Protein AF-A0A9Q0UR46-F1 (afdb_monomer_lite)

Sequence (114 aa):
MIRGTDGRFKVVSWHDAFAVVAEIAHQVKPEEIVGIAESMMALKDFLNKMGSNNVWCEGNGPSPNADLRSGYIMNCGINGLENADVFLLVGAQPRVEAAMVNARIRETALVLKL

Foldseek 3Di:
DDQDPVRDDDDDDPVVVVVVVVVVLVVDQLAPDADEDPVQPVRCVVSVVSVHNRYDYPPQPPDHPPPDVVVPDPPCPLQSLLVDPDDDDDPDDCVPPPVSSVVSVVVSVVVVVD

InterPro domains:
  IPR006656 Molybdopterin oxidoreductase [PF00384] (1-110)

Secondary structure (DSSP, 8-state):
-EE-TTSSEE---HHHHHHHHHHHHHHS-GGG--B--S-HHHHHHHHHHTT---B--TTT-SS---SSGGGTS-TT-TGGGGG-S----SS--HHHH-HHHHHHHHHHHHHTT-

Structure (mmCIF, N/CA/C/O backbone):
data_AF-A0A9Q0UR46-F1
#
_entry.id   AF-A0A9Q0UR46-F1
#
loop_
_atom_site.group_PDB
_atom_site.id
_atom_site.type_symbol
_atom_site.label_atom_id
_atom_site.label_alt_id
_atom_site.label_comp_id
_atom_site.label_asym_id
_atom_site.label_entity_id
_atom_site.label_seq_id
_atom_site.pdbx_PDB_ins_code
_atom_site.Cartn_x
_atom_site.Cartn_y
_atom_site.Cartn_z
_atom_site.occupancy
_atom_site.B_iso_or_equiv
_atom_site.auth_seq_id
_atom_site.auth_comp_id
_atom_site.auth_asym_id
_atom_site.auth_atom_id
_atom_site.pdbx_PDB_model_num
ATOM 1 N N . MET A 1 1 ? 16.059 -15.595 -13.745 1.00 93.94 1 MET A N 1
ATOM 2 C CA . MET A 1 1 ? 15.665 -16.424 -14.909 1.00 93.94 1 MET A CA 1
ATOM 3 C C . MET A 1 1 ? 15.175 -15.496 -16.006 1.00 93.94 1 MET A C 1
ATOM 5 O O . MET A 1 1 ? 14.595 -14.474 -15.665 1.00 93.94 1 MET A O 1
ATOM 9 N N . ILE A 1 2 ? 15.374 -15.841 -17.277 1.00 95.44 2 ILE A N 1
ATOM 10 C CA . ILE A 1 2 ? 14.817 -15.101 -18.428 1.00 95.44 2 ILE A CA 1
ATOM 11 C C . ILE A 1 2 ? 13.884 -16.005 -19.233 1.00 95.44 2 ILE A C 1
ATOM 13 O O . ILE A 1 2 ? 13.989 -17.230 -19.148 1.00 95.44 2 ILE A O 1
ATOM 17 N N . ARG A 1 3 ? 12.961 -15.424 -20.001 1.00 94.88 3 ARG A N 1
ATOM 18 C CA . ARG A 1 3 ? 12.046 -16.195 -20.850 1.00 94.88 3 ARG A CA 1
ATOM 19 C C . ARG A 1 3 ? 12.752 -16.597 -22.148 1.00 94.88 3 ARG A C 1
ATOM 21 O O . ARG A 1 3 ? 13.244 -15.737 -22.869 1.00 94.88 3 ARG A O 1
ATOM 28 N N . GLY A 1 4 ? 12.823 -17.896 -22.428 1.00 91.38 4 GLY A N 1
ATOM 29 C CA . GLY A 1 4 ? 13.344 -18.425 -23.687 1.00 91.38 4 GLY A CA 1
ATOM 30 C C . GLY A 1 4 ? 12.355 -18.269 -24.845 1.00 91.38 4 GLY A C 1
ATOM 31 O O . GLY A 1 4 ? 11.181 -17.958 -24.643 1.00 91.38 4 GLY A O 1
ATOM 32 N N . THR A 1 5 ? 12.815 -18.541 -26.066 1.00 93.00 5 THR A N 1
ATOM 33 C CA . THR A 1 5 ? 11.984 -18.563 -27.287 1.00 93.00 5 THR A CA 1
ATOM 34 C C . THR A 1 5 ? 10.861 -19.604 -27.235 1.00 93.00 5 THR A C 1
ATOM 36 O O . THR A 1 5 ? 9.828 -19.438 -27.870 1.00 93.00 5 THR A O 1
ATOM 39 N N . ASP A 1 6 ? 11.037 -20.646 -26.426 1.00 94.06 6 ASP A N 1
ATOM 40 C CA . ASP A 1 6 ? 10.056 -21.677 -26.084 1.00 94.06 6 ASP A CA 1
ATOM 41 C C . ASP A 1 6 ? 9.027 -21.216 -25.031 1.00 94.06 6 ASP A C 1
ATOM 43 O O . ASP A 1 6 ? 8.167 -21.985 -24.605 1.00 94.06 6 ASP A O 1
ATOM 47 N N . GLY A 1 7 ? 9.123 -19.966 -24.573 1.00 93.19 7 GLY A N 1
ATOM 48 C CA . GLY A 1 7 ? 8.217 -19.355 -23.605 1.00 93.19 7 GLY A CA 1
ATOM 49 C C . GLY A 1 7 ? 8.450 -19.776 -22.153 1.00 93.19 7 GLY A C 1
ATOM 50 O O . GLY A 1 7 ? 7.791 -19.219 -21.271 1.00 93.19 7 GLY A O 1
ATOM 51 N N . ARG A 1 8 ? 9.377 -20.709 -21.894 1.00 95.62 8 ARG A N 1
ATOM 52 C CA . ARG A 1 8 ? 9.741 -21.208 -20.558 1.00 95.62 8 ARG A CA 1
ATOM 53 C C . ARG A 1 8 ? 10.875 -20.394 -19.939 1.00 95.62 8 ARG A C 1
ATOM 55 O O . ARG A 1 8 ? 11.661 -19.760 -20.640 1.00 95.62 8 ARG A O 1
ATOM 62 N N . PHE A 1 9 ? 10.976 -20.425 -18.613 1.00 96.75 9 PHE A N 1
ATOM 63 C CA . PHE A 1 9 ? 12.073 -19.781 -17.897 1.00 96.75 9 PHE A CA 1
ATOM 64 C C . PHE A 1 9 ? 13.369 -20.581 -18.019 1.00 96.75 9 PHE A C 1
ATOM 66 O O . PHE A 1 9 ? 13.391 -21.790 -17.799 1.00 96.75 9 PHE A O 1
ATOM 73 N N . LYS A 1 10 ? 14.460 -19.879 -18.323 1.00 95.88 10 LYS A N 1
ATOM 74 C CA . LYS A 1 10 ? 15.820 -20.415 -18.351 1.00 95.88 10 LYS A CA 1
ATOM 75 C C . LYS A 1 10 ? 16.644 -19.780 -17.239 1.00 95.88 10 LYS A C 1
ATOM 77 O O . LYS A 1 10 ? 16.571 -18.569 -16.995 1.00 95.88 10 LYS A O 1
ATOM 82 N N . VAL A 1 11 ? 17.404 -20.615 -16.536 1.00 96.88 11 VAL A N 1
ATOM 83 C CA . VAL A 1 11 ? 18.368 -20.165 -15.528 1.00 96.88 11 VAL A CA 1
ATOM 84 C C . VAL A 1 11 ? 19.517 -19.467 -16.246 1.00 96.88 11 VAL A C 1
ATOM 86 O O . VAL A 1 11 ? 20.014 -19.966 -17.250 1.00 96.88 11 VAL A O 1
ATOM 89 N N . VAL A 1 12 ? 19.902 -18.301 -15.738 1.00 96.81 12 VAL A N 1
ATOM 90 C CA . VAL A 1 12 ? 20.981 -17.465 -16.271 1.00 96.81 12 VAL A CA 1
ATOM 91 C C . VAL A 1 12 ? 21.733 -16.817 -15.118 1.00 96.81 12 VAL A C 1
ATOM 93 O O . VAL A 1 12 ? 21.246 -16.829 -13.982 1.00 96.81 12 VAL A O 1
ATOM 96 N N . SER A 1 13 ? 22.898 -16.241 -15.407 1.00 97.62 13 SER A N 1
ATOM 97 C CA . SER A 1 13 ? 23.628 -15.448 -14.425 1.00 97.62 13 SER A CA 1
ATOM 98 C C . SER A 1 13 ? 22.874 -14.156 -14.077 1.00 97.62 13 SER A C 1
ATOM 100 O O . SER A 1 13 ? 21.992 -13.700 -14.811 1.00 97.62 13 SER A O 1
ATOM 102 N N . TRP A 1 14 ? 23.236 -13.539 -12.950 1.00 97.19 14 TRP A N 1
ATOM 103 C CA . TRP A 1 14 ? 22.732 -12.212 -12.583 1.00 97.19 14 TRP A CA 1
ATOM 104 C C . TRP A 1 14 ? 23.076 -11.151 -13.627 1.00 97.19 14 TRP A C 1
ATOM 106 O O . TRP A 1 14 ? 22.238 -10.306 -13.933 1.00 97.19 14 TRP A O 1
ATOM 116 N N . HIS A 1 15 ? 24.287 -11.224 -14.183 1.00 97.56 15 HIS A N 1
ATOM 117 C CA . HIS A 1 15 ? 24.747 -10.311 -15.220 1.00 97.56 15 HIS A CA 1
ATOM 118 C C . HIS A 1 15 ? 23.809 -10.340 -16.432 1.00 97.56 15 HIS A C 1
ATOM 120 O O . HIS A 1 15 ? 23.300 -9.299 -16.837 1.00 97.56 15 HIS A O 1
ATOM 126 N N . ASP A 1 16 ? 23.501 -11.532 -16.948 1.00 95.88 16 ASP A N 1
ATOM 127 C CA . ASP A 1 16 ? 22.658 -11.675 -18.141 1.00 95.88 16 ASP A CA 1
ATOM 128 C C . ASP A 1 16 ? 21.212 -11.255 -17.865 1.00 95.88 16 ASP A C 1
ATOM 130 O O . ASP A 1 16 ? 20.567 -10.634 -18.706 1.00 95.88 16 ASP A O 1
ATOM 134 N N . ALA A 1 17 ? 20.700 -11.552 -16.665 1.00 96.44 17 ALA A N 1
ATOM 135 C CA . ALA A 1 17 ? 19.360 -11.134 -16.269 1.00 96.44 17 ALA A CA 1
ATOM 136 C C . ALA A 1 17 ? 19.232 -9.601 -16.230 1.00 96.44 17 ALA A C 1
ATOM 138 O O . ALA A 1 17 ? 18.283 -9.053 -16.790 1.00 96.44 17 ALA A O 1
ATOM 139 N N . PHE A 1 18 ? 20.187 -8.906 -15.603 1.00 96.19 18 PHE A N 1
ATOM 140 C CA . PHE A 1 18 ? 20.171 -7.444 -15.534 1.00 96.19 18 PHE A CA 1
ATOM 141 C C . PHE A 1 18 ? 20.460 -6.781 -16.878 1.00 96.19 18 PHE A C 1
ATOM 143 O O . PHE A 1 18 ? 19.851 -5.755 -17.168 1.00 96.19 18 PHE A O 1
ATOM 150 N N . ALA A 1 19 ? 21.331 -7.363 -17.706 1.00 96.50 19 ALA A N 1
ATOM 151 C CA . ALA A 1 19 ? 21.603 -6.858 -19.047 1.00 96.50 19 ALA A CA 1
ATOM 152 C C . ALA A 1 19 ? 20.322 -6.819 -19.895 1.00 96.50 19 ALA A C 1
ATOM 154 O O . ALA A 1 19 ? 20.013 -5.785 -20.481 1.00 96.50 19 ALA A O 1
ATOM 155 N N . VAL A 1 20 ? 19.529 -7.897 -19.874 1.00 96.00 20 VAL A N 1
ATOM 156 C CA . VAL A 1 20 ? 18.242 -7.955 -20.588 1.00 96.00 20 VAL A CA 1
ATOM 157 C C . VAL A 1 20 ? 17.245 -6.929 -20.040 1.00 96.00 20 VAL A C 1
ATOM 159 O O . VAL A 1 20 ? 16.584 -6.242 -20.814 1.00 96.00 20 VAL A O 1
ATOM 162 N N . VAL A 1 21 ? 17.134 -6.782 -18.714 1.00 95.19 21 VAL A N 1
ATOM 163 C CA . VAL A 1 21 ? 16.237 -5.776 -18.110 1.00 95.19 21 VAL A CA 1
ATOM 164 C C . VAL A 1 21 ? 16.647 -4.360 -18.514 1.00 95.19 21 VAL A C 1
ATOM 166 O O . VAL A 1 21 ? 15.787 -3.565 -18.885 1.00 95.19 21 VAL A O 1
ATOM 169 N N . ALA A 1 22 ? 17.944 -4.049 -18.474 1.00 94.69 22 ALA A N 1
ATOM 170 C CA . ALA A 1 22 ? 18.465 -2.740 -18.849 1.00 94.69 22 ALA A CA 1
ATOM 171 C C . ALA A 1 22 ? 18.265 -2.447 -20.341 1.00 94.69 22 ALA A C 1
ATOM 173 O O . ALA A 1 22 ? 17.910 -1.327 -20.693 1.00 94.69 22 ALA A O 1
ATOM 174 N N . GLU A 1 23 ? 18.468 -3.432 -21.216 1.00 95.62 23 GLU A N 1
ATOM 175 C CA . GLU A 1 23 ? 18.226 -3.288 -22.652 1.00 95.62 23 GLU A CA 1
ATOM 176 C C . GLU A 1 23 ? 16.771 -2.891 -22.929 1.00 95.62 23 GLU A C 1
ATOM 178 O O . GLU A 1 23 ? 16.521 -1.872 -23.572 1.00 95.62 23 GLU A O 1
ATOM 183 N N . ILE A 1 24 ? 15.813 -3.641 -22.378 1.00 94.50 24 ILE A N 1
ATOM 184 C CA . ILE A 1 24 ? 14.385 -3.358 -22.562 1.00 94.50 24 ILE A CA 1
ATOM 185 C C . ILE A 1 24 ? 14.003 -2.018 -21.927 1.00 94.50 24 ILE A C 1
ATOM 187 O O . ILE A 1 24 ? 13.291 -1.230 -22.545 1.00 94.50 24 ILE A O 1
ATOM 191 N N . ALA A 1 25 ? 14.505 -1.717 -20.726 1.00 92.94 25 ALA A N 1
ATOM 192 C CA . ALA A 1 25 ? 14.205 -0.462 -20.039 1.00 92.94 25 ALA A CA 1
ATOM 193 C C . ALA A 1 25 ? 14.650 0.782 -20.830 1.00 92.94 25 ALA A C 1
ATOM 195 O O . ALA A 1 25 ? 13.997 1.815 -20.730 1.00 92.94 25 ALA A O 1
ATOM 196 N N . HIS A 1 26 ? 15.719 0.693 -21.632 1.00 92.62 26 HIS A N 1
ATOM 197 C CA . HIS A 1 26 ? 16.158 1.789 -22.508 1.00 92.62 26 HIS A CA 1
ATOM 198 C C . HIS A 1 26 ? 15.398 1.867 -23.844 1.00 92.62 26 HIS A C 1
ATOM 200 O O . HIS A 1 26 ? 15.476 2.890 -24.521 1.00 92.62 26 HIS A O 1
ATOM 206 N N . GLN A 1 27 ? 14.698 0.804 -24.253 1.00 95.44 27 GLN A N 1
ATOM 207 C CA . GLN A 1 27 ? 13.927 0.760 -25.504 1.00 95.44 27 GLN A CA 1
ATOM 208 C C . GLN A 1 27 ? 12.471 1.222 -25.332 1.00 95.44 27 GLN A C 1
ATOM 210 O O . GLN A 1 27 ? 11.823 1.593 -26.309 1.00 95.44 27 GLN A O 1
ATOM 215 N N . VAL A 1 28 ? 11.955 1.179 -24.104 1.00 95.44 28 VAL A N 1
ATOM 216 C CA . VAL A 1 28 ? 10.574 1.535 -23.755 1.00 95.44 28 VAL A CA 1
ATOM 217 C C . VAL A 1 28 ? 10.480 3.018 -23.397 1.00 95.44 28 VAL A C 1
ATOM 219 O O . VAL A 1 28 ? 11.430 3.607 -22.879 1.00 95.44 28 VAL A O 1
ATOM 222 N N . LYS A 1 29 ? 9.332 3.646 -23.673 1.00 94.88 29 LYS A N 1
ATOM 223 C CA . LYS A 1 29 ? 9.136 5.054 -23.319 1.00 94.88 29 LYS A CA 1
ATOM 224 C C . LYS A 1 29 ? 8.962 5.215 -21.804 1.00 94.88 29 LYS A C 1
ATOM 226 O O . LYS A 1 29 ? 8.309 4.370 -21.190 1.00 94.88 29 LYS A O 1
ATOM 231 N N . PRO A 1 30 ? 9.466 6.299 -21.188 1.00 93.31 30 PRO A N 1
ATOM 232 C CA . PRO A 1 30 ? 9.356 6.501 -19.742 1.00 93.31 30 PRO A CA 1
ATOM 233 C C . PRO A 1 30 ? 7.925 6.366 -19.199 1.00 93.31 30 PRO A C 1
ATOM 235 O O . PRO A 1 30 ? 7.709 5.722 -18.176 1.00 93.31 30 PRO A O 1
ATOM 238 N N . GLU A 1 31 ? 6.931 6.899 -19.907 1.00 93.31 31 GLU A N 1
ATOM 239 C CA . GLU A 1 31 ? 5.519 6.854 -19.520 1.00 93.31 31 GLU A CA 1
ATOM 240 C C . GLU A 1 31 ? 4.908 5.441 -19.487 1.00 93.31 31 GLU A C 1
ATOM 242 O O . GLU A 1 31 ? 3.894 5.229 -18.824 1.00 93.31 31 GLU A O 1
ATOM 247 N N . GLU A 1 32 ? 5.524 4.467 -20.160 1.00 93.31 32 GLU A N 1
ATOM 248 C CA . GLU A 1 32 ? 5.072 3.070 -20.205 1.00 93.31 32 GLU A CA 1
ATOM 249 C C . GLU A 1 32 ? 5.677 2.228 -19.066 1.00 93.31 32 GLU A C 1
ATOM 251 O O . GLU A 1 32 ? 5.207 1.123 -18.789 1.00 93.31 32 GLU A O 1
ATOM 256 N N . ILE A 1 33 ? 6.704 2.740 -18.376 1.00 92.94 33 ILE A N 1
ATOM 257 C CA . ILE A 1 33 ? 7.374 2.037 -17.278 1.00 92.94 33 ILE A CA 1
ATOM 258 C C . ILE A 1 33 ? 6.555 2.198 -16.000 1.00 92.94 33 ILE A C 1
ATOM 260 O O . ILE A 1 33 ? 6.340 3.318 -15.542 1.00 92.94 33 ILE A O 1
ATOM 264 N N . VAL A 1 34 ? 6.168 1.078 -15.388 1.00 91.44 34 VAL A N 1
ATOM 265 C CA . VAL A 1 34 ? 5.410 1.011 -14.131 1.00 91.44 34 VAL A CA 1
ATOM 266 C C . VAL A 1 34 ? 6.172 0.184 -13.097 1.00 91.44 34 VAL A C 1
ATOM 268 O O . VAL A 1 34 ? 6.736 -0.860 -13.424 1.00 91.44 34 VAL A O 1
ATOM 271 N N . GLY A 1 35 ? 6.169 0.630 -11.840 1.00 89.69 35 GLY A N 1
ATOM 272 C CA . GLY A 1 35 ? 6.861 -0.035 -10.737 1.00 89.69 35 GLY A CA 1
ATOM 273 C C . GLY A 1 35 ? 5.915 -0.495 -9.630 1.00 89.69 35 GLY A C 1
ATOM 274 O O . GLY A 1 35 ? 5.234 0.329 -9.022 1.00 89.69 35 GLY A O 1
ATOM 275 N N . ILE A 1 36 ? 5.946 -1.797 -9.323 1.00 85.56 36 ILE A N 1
ATOM 276 C CA . ILE A 1 36 ? 5.241 -2.427 -8.195 1.00 85.56 36 ILE A CA 1
ATOM 277 C C . ILE A 1 36 ? 6.252 -3.324 -7.458 1.00 85.56 36 ILE A C 1
ATOM 279 O O . ILE A 1 36 ? 6.684 -4.332 -8.014 1.00 85.56 36 ILE A O 1
ATOM 283 N N . ALA A 1 37 ? 6.683 -2.952 -6.245 1.00 77.06 37 ALA A N 1
ATOM 284 C CA . ALA A 1 37 ? 7.560 -3.789 -5.410 1.00 77.06 37 ALA A CA 1
ATOM 285 C C . ALA A 1 37 ? 7.559 -3.374 -3.928 1.00 77.06 37 ALA A C 1
ATOM 287 O O . ALA A 1 37 ? 7.247 -2.235 -3.592 1.00 77.06 37 ALA A O 1
ATOM 288 N N . GLU A 1 38 ? 8.028 -4.277 -3.061 1.00 70.88 38 GLU A N 1
ATOM 289 C CA . GLU A 1 38 ? 8.203 -4.046 -1.617 1.00 70.88 38 GLU A CA 1
ATOM 290 C C . GLU A 1 38 ? 9.365 -3.085 -1.293 1.00 70.88 38 GLU A C 1
ATOM 292 O O . GLU A 1 38 ? 9.292 -2.296 -0.353 1.00 70.88 38 GLU A O 1
ATOM 297 N N . SER A 1 39 ? 10.440 -3.088 -2.095 1.00 86.31 39 SER A N 1
ATOM 298 C CA . SER A 1 39 ? 11.587 -2.169 -1.943 1.00 86.31 39 SER A CA 1
ATOM 299 C C . SER A 1 39 ? 11.301 -0.795 -2.564 1.00 86.31 39 SER A C 1
ATOM 301 O O . SER A 1 39 ? 11.974 -0.345 -3.494 1.00 86.31 39 SER A O 1
ATOM 303 N N . MET A 1 40 ? 10.263 -0.135 -2.048 1.00 86.94 40 MET A N 1
ATOM 304 C CA . MET A 1 40 ? 9.599 1.008 -2.683 1.00 86.94 40 MET A CA 1
ATOM 305 C C . MET A 1 40 ? 10.508 2.218 -2.917 1.00 86.94 40 MET A C 1
ATOM 307 O O . MET A 1 40 ? 10.395 2.857 -3.958 1.00 86.94 40 MET A O 1
ATOM 311 N N . MET A 1 41 ? 11.409 2.543 -1.982 1.00 91.19 41 MET A N 1
ATOM 312 C CA . MET A 1 41 ? 12.255 3.741 -2.105 1.00 91.19 41 MET A CA 1
ATOM 313 C C . MET A 1 41 ? 13.249 3.614 -3.264 1.00 91.19 41 MET A C 1
ATOM 315 O O . MET A 1 41 ? 13.288 4.469 -4.143 1.00 91.19 41 MET A O 1
ATOM 319 N N . ALA A 1 42 ? 14.003 2.511 -3.305 1.00 93.31 42 ALA A N 1
ATOM 320 C CA . ALA A 1 42 ? 14.969 2.264 -4.372 1.00 93.31 42 ALA A CA 1
ATOM 321 C C . ALA A 1 42 ? 14.282 2.169 -5.743 1.00 93.31 42 ALA A C 1
ATOM 323 O O . ALA A 1 42 ? 14.792 2.706 -6.724 1.00 93.31 42 ALA A O 1
ATOM 324 N N . LEU A 1 43 ? 13.106 1.532 -5.803 1.00 92.69 43 LEU A N 1
ATOM 325 C CA . LEU A 1 43 ? 12.316 1.442 -7.028 1.00 92.69 43 LEU A CA 1
ATOM 326 C C . LEU A 1 43 ? 11.815 2.816 -7.490 1.00 92.69 43 LEU A C 1
ATOM 328 O O . LEU A 1 43 ? 11.940 3.141 -8.667 1.00 92.69 43 LEU A O 1
ATOM 332 N N . LYS A 1 44 ? 11.282 3.630 -6.573 1.00 92.56 44 LYS A N 1
ATOM 333 C CA . LYS A 1 44 ? 10.828 4.994 -6.866 1.00 92.56 44 LYS A CA 1
ATOM 334 C C . LYS A 1 44 ? 11.968 5.842 -7.421 1.00 92.56 44 LYS A C 1
ATOM 336 O O . LYS A 1 44 ? 11.810 6.459 -8.469 1.00 92.56 44 LYS A O 1
ATOM 341 N N . ASP A 1 45 ? 13.123 5.829 -6.764 1.00 94.50 45 ASP A N 1
ATOM 342 C CA . ASP A 1 45 ? 14.291 6.584 -7.221 1.00 94.50 45 ASP A CA 1
ATOM 343 C C . ASP A 1 45 ? 14.794 6.095 -8.585 1.00 94.50 45 ASP A C 1
ATOM 345 O O . ASP A 1 45 ? 15.205 6.902 -9.420 1.00 94.50 45 ASP A O 1
ATOM 349 N N . PHE A 1 46 ? 14.756 4.783 -8.829 1.00 93.06 46 PHE A N 1
ATOM 350 C CA . PHE A 1 46 ? 15.135 4.190 -10.108 1.00 93.06 46 PHE A CA 1
ATOM 351 C C . PHE A 1 46 ? 14.200 4.631 -11.245 1.00 93.06 46 PHE A C 1
ATOM 353 O O . PHE A 1 46 ? 14.683 5.131 -12.260 1.00 93.06 46 PHE A O 1
ATOM 360 N N . LEU A 1 47 ? 12.879 4.525 -11.068 1.00 93.31 47 LEU A N 1
ATOM 361 C CA . LEU A 1 47 ? 11.902 4.928 -12.088 1.00 93.31 47 LEU A CA 1
ATOM 362 C C . LEU A 1 47 ? 11.945 6.431 -12.360 1.00 93.31 47 LEU A C 1
ATOM 364 O O . LEU A 1 47 ? 11.960 6.834 -13.523 1.00 93.31 47 LEU A O 1
ATOM 368 N N . ASN A 1 48 ? 12.068 7.247 -11.311 1.00 94.19 48 ASN A N 1
ATOM 369 C CA . ASN A 1 48 ? 12.177 8.696 -11.458 1.00 94.19 48 ASN A CA 1
ATOM 370 C C . ASN A 1 48 ? 13.408 9.081 -12.297 1.00 94.19 48 ASN A C 1
ATOM 372 O O . ASN A 1 48 ? 13.327 9.974 -13.138 1.00 94.19 48 ASN A O 1
ATOM 376 N N . LYS A 1 49 ? 14.542 8.383 -12.123 1.00 94.44 49 LYS A N 1
ATOM 377 C CA . LYS A 1 49 ? 15.747 8.576 -12.955 1.00 94.44 49 LYS A CA 1
ATOM 378 C C . LYS A 1 49 ? 15.552 8.132 -14.405 1.00 94.44 49 LYS A C 1
ATOM 380 O O . LYS A 1 49 ? 16.161 8.719 -15.292 1.00 94.44 49 LYS A O 1
ATOM 385 N N . MET A 1 50 ? 14.700 7.136 -14.641 1.00 92.88 50 MET A N 1
ATOM 386 C CA . MET A 1 50 ? 14.276 6.710 -15.980 1.00 92.88 50 MET A CA 1
ATOM 387 C C . MET A 1 50 ? 13.224 7.647 -16.602 1.00 92.88 50 MET A C 1
ATOM 389 O O . MET A 1 50 ? 12.811 7.424 -17.735 1.00 92.88 50 MET A O 1
ATOM 393 N N . GLY A 1 51 ? 12.787 8.690 -15.886 1.00 93.56 51 GLY A N 1
ATOM 394 C CA . GLY A 1 51 ? 11.782 9.650 -16.348 1.00 93.56 51 GLY A CA 1
ATOM 395 C C . GLY A 1 51 ? 10.330 9.228 -16.101 1.00 93.56 51 GLY A C 1
ATOM 396 O O . GLY A 1 51 ? 9.424 9.887 -16.606 1.00 93.56 51 GLY A O 1
ATOM 397 N N . SER A 1 52 ? 10.091 8.158 -15.335 1.00 93.31 52 SER A N 1
ATOM 398 C CA . SER A 1 52 ? 8.749 7.684 -14.974 1.00 93.31 52 SER A CA 1
ATOM 399 C C . SER A 1 52 ? 8.394 8.040 -13.534 1.00 93.31 52 SER A C 1
ATOM 401 O O . SER A 1 52 ? 9.181 7.804 -12.625 1.00 93.31 52 SER A O 1
ATOM 403 N N . ASN A 1 53 ? 7.167 8.516 -13.315 1.00 90.88 53 ASN A N 1
ATOM 404 C CA . ASN A 1 53 ? 6.586 8.705 -11.979 1.00 90.88 53 ASN A CA 1
ATOM 405 C C . ASN A 1 53 ? 5.529 7.635 -11.640 1.00 90.88 53 ASN A C 1
ATOM 407 O O . ASN A 1 53 ? 4.815 7.755 -10.643 1.00 90.88 53 ASN A O 1
ATOM 411 N N . ASN A 1 54 ? 5.406 6.589 -12.461 1.00 90.00 54 ASN A N 1
ATOM 412 C CA . ASN A 1 54 ? 4.365 5.570 -12.340 1.00 90.00 54 ASN A CA 1
ATOM 413 C C . ASN A 1 54 ? 4.776 4.470 -11.350 1.00 90.00 54 ASN A C 1
ATOM 415 O O . ASN A 1 54 ? 5.026 3.322 -11.718 1.00 90.00 54 ASN A O 1
ATOM 419 N N . VAL A 1 55 ? 4.862 4.830 -10.071 1.00 89.00 55 VAL A N 1
ATOM 420 C CA . VAL A 1 55 ? 5.160 3.903 -8.974 1.00 89.00 55 VAL A CA 1
ATOM 421 C C . VAL A 1 55 ? 4.035 3.928 -7.947 1.00 89.00 55 VAL A C 1
ATOM 423 O O . VAL A 1 55 ? 3.630 4.993 -7.481 1.00 89.00 55 VAL A O 1
ATOM 426 N N . TRP A 1 56 ? 3.525 2.758 -7.570 1.00 85.94 56 TRP A N 1
ATOM 427 C CA . TRP A 1 56 ? 2.495 2.641 -6.538 1.00 85.94 56 TRP A CA 1
ATOM 428 C C . TRP A 1 56 ? 2.609 1.329 -5.763 1.00 85.94 56 TRP A C 1
ATOM 430 O O . TRP A 1 56 ? 3.270 0.380 -6.183 1.00 85.94 56 TRP A O 1
ATOM 440 N N . CYS A 1 57 ? 1.969 1.296 -4.595 1.00 83.94 57 CYS A N 1
ATOM 441 C CA . CYS A 1 57 ? 1.840 0.084 -3.795 1.00 83.94 57 CYS A CA 1
ATOM 442 C C . CYS A 1 57 ? 0.664 -0.759 -4.300 1.00 83.94 57 CYS A C 1
ATOM 444 O O . CYS A 1 57 ? -0.365 -0.215 -4.717 1.00 83.94 57 CYS A O 1
ATOM 446 N N . GLU A 1 58 ? 0.789 -2.080 -4.213 1.00 81.50 58 GLU A N 1
ATOM 447 C CA . GLU A 1 58 ? -0.338 -2.982 -4.422 1.00 81.50 58 GLU A CA 1
ATOM 448 C C . GLU A 1 58 ? -1.453 -2.669 -3.403 1.00 81.50 58 GLU A C 1
ATOM 450 O O . GLU A 1 58 ? -1.195 -2.478 -2.217 1.00 81.50 58 GLU A O 1
ATOM 455 N N . GLY A 1 59 ? -2.695 -2.538 -3.879 1.00 76.69 59 GLY A N 1
ATOM 456 C CA . GLY A 1 59 ? -3.875 -2.282 -3.041 1.00 76.69 59 GLY A CA 1
ATOM 457 C C . GLY A 1 59 ? -4.350 -0.824 -2.942 1.00 76.69 59 GLY A C 1
ATOM 458 O O . GLY A 1 59 ? -5.530 -0.612 -2.686 1.00 76.69 59 GLY A O 1
ATOM 459 N N . ASN A 1 60 ? -3.505 0.178 -3.216 1.00 72.69 60 ASN A N 1
ATOM 460 C CA . ASN A 1 60 ? -3.913 1.597 -3.139 1.00 72.69 60 ASN A CA 1
ATOM 461 C C . ASN A 1 60 ? -4.442 2.175 -4.465 1.00 72.69 60 ASN A C 1
ATOM 463 O O . ASN A 1 60 ? -5.041 3.249 -4.469 1.00 72.69 60 ASN A O 1
ATOM 467 N N . GLY A 1 61 ? -4.233 1.472 -5.583 1.00 66.75 61 GLY A N 1
ATOM 468 C CA . GLY A 1 61 ? -4.579 1.960 -6.920 1.00 66.75 61 GLY A CA 1
ATOM 469 C C . GLY A 1 61 ? -3.723 3.155 -7.378 1.00 66.75 61 GLY A C 1
ATOM 470 O O . GLY A 1 61 ? -2.758 3.529 -6.704 1.00 66.75 61 GLY A O 1
ATOM 471 N N . PRO A 1 62 ? -4.039 3.745 -8.546 1.00 66.31 62 PRO A N 1
ATOM 472 C CA . PRO A 1 62 ? -3.351 4.937 -9.027 1.00 66.31 62 PRO A CA 1
ATOM 473 C C . PRO A 1 62 ? -3.730 6.165 -8.181 1.00 66.31 62 PRO A C 1
ATOM 475 O O . PRO A 1 62 ? -4.904 6.405 -7.911 1.00 66.31 62 PRO A O 1
ATOM 478 N N . SER A 1 63 ? -2.723 6.959 -7.804 1.00 75.69 63 SER A N 1
ATOM 479 C CA . SER A 1 63 ? -2.876 8.279 -7.165 1.00 75.69 63 SER A CA 1
ATOM 480 C C . SER A 1 63 ? -3.672 8.309 -5.843 1.00 75.69 63 SER A C 1
ATOM 482 O O . SER A 1 63 ? -4.649 9.055 -5.735 1.00 75.69 63 SER A O 1
ATOM 484 N N . PRO A 1 64 ? -3.257 7.569 -4.796 1.00 82.62 64 PRO A N 1
ATOM 485 C CA . PRO A 1 64 ? -3.835 7.752 -3.467 1.00 82.62 64 PRO A CA 1
ATOM 486 C C . PRO A 1 64 ? -3.569 9.177 -2.958 1.00 82.62 64 PRO A C 1
ATOM 488 O O . PRO A 1 64 ? -2.495 9.736 -3.190 1.00 82.62 64 PRO A O 1
ATOM 491 N N . ASN A 1 65 ? -4.521 9.757 -2.220 1.00 88.62 65 ASN A N 1
ATOM 492 C CA . ASN A 1 65 ? -4.305 11.028 -1.527 1.00 88.62 65 ASN A CA 1
ATOM 493 C C . ASN A 1 65 ? -3.335 10.812 -0.352 1.00 88.62 65 ASN A C 1
ATOM 495 O O . ASN A 1 65 ? -3.744 10.493 0.765 1.00 88.62 65 ASN A O 1
ATOM 499 N N . ALA A 1 66 ? -2.041 10.928 -0.646 1.00 90.38 66 ALA A N 1
ATOM 500 C CA . ALA A 1 66 ? -0.948 10.678 0.287 1.00 90.38 66 ALA A CA 1
ATOM 501 C C . ALA A 1 66 ? -0.229 11.961 0.746 1.00 90.38 66 ALA A C 1
ATOM 503 O O . ALA A 1 66 ? 0.761 11.869 1.474 1.00 90.38 66 ALA A O 1
ATOM 504 N N . A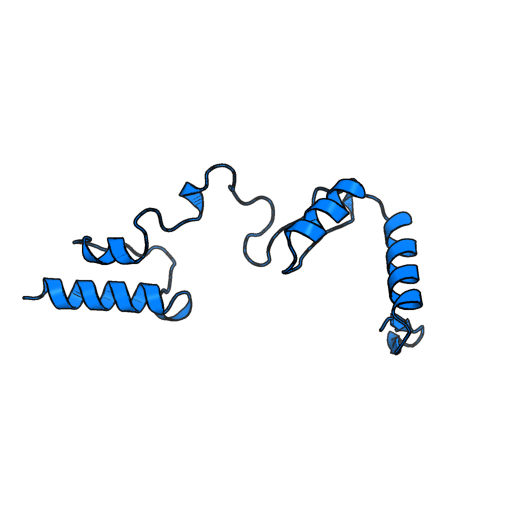SP A 1 67 ? -0.732 13.138 0.358 1.00 94.12 67 ASP A N 1
ATOM 505 C CA . ASP A 1 67 ? -0.140 14.439 0.696 1.00 94.12 67 ASP A CA 1
ATOM 506 C C . ASP A 1 67 ? -0.203 14.702 2.203 1.00 94.12 67 ASP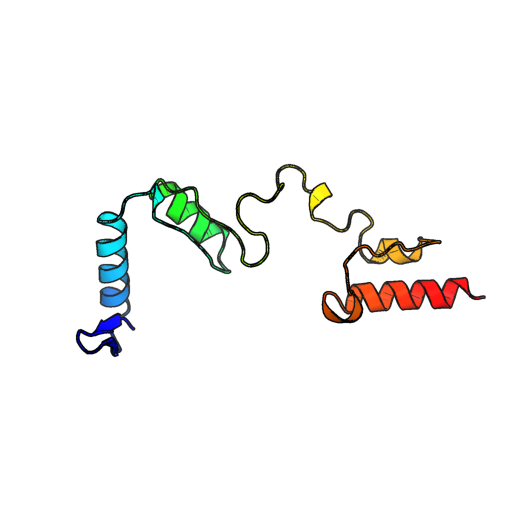 A C 1
ATOM 508 O O . ASP A 1 67 ? 0.779 15.091 2.838 1.00 94.12 67 ASP A O 1
ATOM 512 N N . LEU A 1 68 ? -1.373 14.444 2.795 1.00 96.31 68 LEU A N 1
ATOM 513 C CA . LEU A 1 68 ? -1.595 14.562 4.229 1.00 96.31 68 LEU A CA 1
ATOM 514 C C . LEU A 1 68 ? -1.560 13.181 4.871 1.00 96.31 68 LEU A C 1
ATOM 516 O O . LEU A 1 68 ? -2.450 12.356 4.668 1.00 96.31 68 LEU A O 1
ATOM 520 N N . ARG A 1 69 ? -0.559 12.957 5.730 1.00 95.31 69 ARG A N 1
ATOM 521 C CA . ARG A 1 69 ? -0.386 11.687 6.453 1.00 95.31 69 ARG A CA 1
ATOM 522 C C . ARG A 1 69 ? -1.633 11.273 7.241 1.00 95.31 69 ARG A C 1
ATOM 524 O O . ARG A 1 69 ? -1.912 10.086 7.352 1.00 95.31 69 ARG A O 1
ATOM 531 N N . SER A 1 70 ? -2.400 12.233 7.756 1.00 95.56 70 SER A N 1
ATOM 532 C CA . SER A 1 70 ? -3.647 11.985 8.490 1.00 95.56 70 SER A CA 1
ATOM 533 C C . SER A 1 70 ? -4.725 11.260 7.675 1.00 95.56 70 SER A C 1
ATOM 535 O O . SER A 1 70 ? -5.632 10.684 8.275 1.00 95.56 70 SER A O 1
ATOM 537 N N . GLY A 1 71 ? -4.633 11.268 6.339 1.00 94.00 71 GLY A N 1
ATOM 538 C CA . GLY A 1 71 ? -5.604 10.640 5.441 1.00 94.00 71 GLY A CA 1
ATOM 539 C C . GLY A 1 71 ? -5.512 9.114 5.350 1.00 94.00 71 GLY A C 1
ATOM 540 O O . GLY A 1 71 ? -6.484 8.486 4.948 1.00 94.00 71 GLY A O 1
ATOM 541 N N . TYR A 1 72 ? -4.383 8.508 5.736 1.00 92.44 72 TYR A N 1
ATOM 542 C CA . TYR A 1 72 ? -4.158 7.057 5.605 1.00 92.44 72 TYR A CA 1
ATOM 543 C C . TYR A 1 72 ? -3.627 6.383 6.878 1.00 92.44 72 TYR A C 1
ATOM 545 O O . TYR A 1 72 ? -3.292 5.199 6.863 1.00 92.44 72 TYR A O 1
ATOM 553 N N . ILE A 1 73 ? -3.532 7.114 7.992 1.00 95.25 73 ILE A N 1
ATOM 554 C CA . ILE A 1 73 ? -3.129 6.552 9.287 1.00 95.25 73 ILE A CA 1
ATOM 555 C C . ILE A 1 73 ? -4.318 6.434 10.240 1.00 95.25 73 ILE A C 1
ATOM 557 O O . ILE A 1 73 ? -5.293 7.179 10.164 1.00 95.25 73 ILE A O 1
ATOM 561 N N . MET A 1 74 ? -4.176 5.567 11.240 1.00 95.31 74 MET A N 1
ATOM 562 C CA . MET A 1 74 ? -5.032 5.583 12.424 1.00 95.31 74 MET A CA 1
ATOM 563 C C . MET A 1 74 ? -4.631 6.750 13.338 1.00 95.31 74 MET A C 1
ATOM 565 O O . MET A 1 74 ? -3.711 6.627 14.145 1.00 95.31 74 MET A O 1
ATOM 569 N N . ASN A 1 75 ? -5.313 7.891 13.198 1.00 96.50 75 ASN A N 1
ATOM 570 C CA . ASN A 1 75 ? -4.955 9.146 13.876 1.00 96.50 75 ASN A CA 1
ATOM 571 C C . ASN A 1 75 ? -4.945 9.057 15.414 1.00 96.50 75 ASN A C 1
ATOM 573 O O . ASN A 1 75 ? -4.107 9.689 16.049 1.00 96.50 75 ASN A O 1
ATOM 577 N N . CYS A 1 76 ? -5.827 8.257 16.017 1.00 94.38 76 CYS A N 1
ATOM 578 C CA . CYS A 1 76 ? -5.864 8.053 17.471 1.00 94.38 76 CYS A CA 1
ATOM 579 C C . CYS A 1 76 ? -4.734 7.151 18.002 1.00 94.38 76 CYS A C 1
ATOM 581 O O . CYS A 1 76 ? -4.504 7.102 19.208 1.00 94.38 76 CYS A O 1
ATOM 583 N N . GLY A 1 77 ? -4.026 6.436 17.119 1.00 94.44 77 GLY A N 1
ATOM 584 C CA . GLY A 1 77 ? -3.129 5.347 17.497 1.00 94.44 77 GLY A CA 1
ATOM 585 C C . GLY A 1 77 ? -3.872 4.126 18.054 1.00 94.44 77 GLY A C 1
ATOM 586 O O . GLY A 1 77 ? -5.006 4.209 18.517 1.00 94.44 77 GLY A O 1
ATOM 587 N N . ILE A 1 78 ? -3.212 2.966 18.039 1.00 95.31 78 ILE A N 1
ATOM 588 C CA . ILE A 1 78 ? -3.833 1.702 18.474 1.00 95.31 78 ILE A CA 1
ATOM 589 C C . ILE A 1 78 ? -4.166 1.730 19.975 1.00 95.31 78 ILE A C 1
ATOM 591 O O . ILE A 1 78 ? -5.243 1.295 20.367 1.00 95.31 78 ILE A O 1
ATOM 595 N N . ASN A 1 79 ? -3.287 2.292 20.811 1.00 93.12 79 ASN A N 1
ATOM 596 C CA . ASN A 1 79 ? -3.551 2.429 22.250 1.00 93.12 79 ASN A CA 1
ATOM 597 C C . ASN A 1 79 ? -4.656 3.458 22.542 1.00 93.12 79 ASN A C 1
ATOM 599 O O . ASN A 1 79 ? -5.337 3.356 23.554 1.00 93.12 79 ASN A O 1
ATOM 603 N N . GLY A 1 80 ? -4.868 4.440 21.658 1.00 94.19 80 GLY A N 1
ATOM 604 C CA . GLY A 1 80 ? -5.919 5.442 21.834 1.00 94.19 80 GLY A CA 1
ATOM 605 C C . GLY A 1 80 ? -7.333 4.874 21.711 1.00 94.19 80 GLY A C 1
ATOM 606 O O . GLY A 1 80 ? -8.275 5.527 22.151 1.00 94.19 80 GLY A O 1
ATOM 607 N N . LEU A 1 81 ? -7.482 3.659 21.167 1.00 95.06 81 LEU A N 1
ATOM 608 C CA . LEU A 1 81 ? -8.763 2.952 21.097 1.00 95.06 81 LEU A CA 1
ATOM 609 C C . LEU A 1 81 ? -9.349 2.695 22.491 1.00 95.06 81 LEU A C 1
ATOM 611 O O . LEU A 1 81 ? -10.563 2.674 22.628 1.00 95.06 81 LEU A O 1
ATOM 615 N N . GLU A 1 82 ? -8.509 2.578 23.522 1.00 92.62 82 GLU A N 1
ATOM 616 C CA . GLU A 1 82 ? -8.940 2.328 24.904 1.00 92.62 82 GLU A CA 1
ATOM 617 C C . GLU A 1 82 ? -9.725 3.492 25.525 1.00 92.62 82 GLU A C 1
ATOM 619 O O . GLU A 1 82 ? -10.483 3.278 26.465 1.00 92.62 82 GLU A O 1
ATOM 624 N N . ASN A 1 83 ? -9.604 4.698 24.966 1.00 92.62 83 ASN A N 1
ATOM 625 C CA . ASN A 1 83 ? -10.313 5.889 25.438 1.00 92.62 83 ASN A CA 1
ATOM 626 C C . ASN A 1 83 ? -11.621 6.156 24.676 1.00 92.62 83 ASN A C 1
ATOM 628 O O . ASN A 1 83 ? -12.241 7.197 24.882 1.00 92.62 83 ASN A O 1
ATOM 632 N N . ALA A 1 84 ? -11.998 5.294 23.728 1.00 93.75 84 ALA A N 1
ATOM 633 C CA . ALA A 1 84 ? -13.170 5.514 22.894 1.00 93.75 84 ALA A CA 1
ATOM 634 C C . ALA A 1 84 ? -14.433 4.930 23.539 1.00 93.75 84 ALA A C 1
ATOM 636 O O . ALA A 1 84 ? -14.496 3.737 23.828 1.00 93.75 84 ALA A O 1
ATOM 637 N N . ASP A 1 85 ? -15.472 5.755 23.663 1.00 93.62 85 ASP A N 1
ATOM 638 C CA . ASP A 1 85 ? -16.787 5.312 24.145 1.00 93.62 85 ASP A CA 1
ATOM 639 C C . ASP A 1 85 ? -17.599 4.599 23.051 1.00 93.62 85 ASP A C 1
ATOM 641 O O . ASP A 1 85 ? -18.430 3.732 23.323 1.00 93.62 85 ASP A O 1
ATOM 645 N N . VAL A 1 86 ? -17.378 4.981 21.788 1.00 94.38 86 VAL A N 1
ATOM 646 C CA . VAL A 1 86 ? -18.124 4.489 20.624 1.00 94.38 86 VAL A CA 1
ATOM 647 C C . VAL A 1 86 ? -17.178 4.258 19.451 1.00 94.38 86 VAL A C 1
ATOM 649 O O . VAL A 1 86 ? -16.328 5.093 19.143 1.00 94.38 86 VAL A O 1
ATOM 652 N N . PHE A 1 87 ? -17.380 3.145 18.743 1.00 95.00 87 PHE A N 1
ATOM 653 C CA . PHE A 1 87 ? -16.688 2.832 17.494 1.00 95.00 87 PHE A CA 1
ATOM 654 C C . PHE A 1 87 ? -17.668 2.833 16.318 1.00 95.00 87 PHE A C 1
ATOM 656 O O . PHE A 1 87 ? -18.705 2.173 16.368 1.00 95.00 87 PHE A O 1
ATOM 663 N N . LEU A 1 88 ? -17.302 3.514 15.230 1.00 96.25 88 LEU A N 1
ATOM 664 C CA . LEU A 1 88 ? -17.954 3.397 13.927 1.00 96.25 88 LEU A CA 1
ATOM 665 C C . LEU A 1 88 ? -16.976 2.745 12.947 1.00 96.25 88 LEU A C 1
ATOM 667 O O . LEU A 1 88 ? -15.927 3.310 12.645 1.00 96.25 88 LEU A O 1
ATOM 671 N N . LEU A 1 89 ? -17.323 1.560 12.446 1.00 96.25 89 LEU A N 1
ATOM 672 C CA . LEU A 1 89 ? -16.538 0.835 11.447 1.00 96.25 89 LEU A CA 1
ATOM 673 C C . LEU A 1 89 ? -17.234 0.957 10.088 1.00 96.25 89 LEU A C 1
ATOM 675 O O . LEU A 1 89 ? -18.351 0.471 9.921 1.00 96.25 89 LEU A O 1
ATOM 679 N N . VAL A 1 90 ? -16.589 1.613 9.122 1.00 97.12 90 VAL A N 1
ATOM 680 C CA . VAL A 1 90 ? -17.142 1.835 7.776 1.00 97.12 90 VAL A CA 1
ATOM 681 C C . VAL A 1 90 ? -16.392 0.961 6.783 1.00 97.12 90 VAL A C 1
ATOM 683 O O . VAL A 1 90 ? -15.210 1.185 6.549 1.00 97.12 90 VAL A O 1
ATOM 686 N N . GLY A 1 91 ? -17.065 -0.043 6.215 1.00 96.06 91 GLY A N 1
ATOM 687 C CA . GLY A 1 91 ? -16.495 -0.902 5.168 1.00 96.06 91 GLY A CA 1
ATOM 688 C C . GLY A 1 91 ? -15.259 -1.719 5.574 1.00 96.06 91 GLY A C 1
ATOM 689 O O . GLY A 1 91 ? -14.629 -2.299 4.702 1.00 96.06 91 GLY A O 1
ATOM 690 N N . ALA A 1 92 ? -14.915 -1.764 6.864 1.00 95.44 92 ALA A N 1
ATOM 691 C CA . ALA A 1 92 ? -13.730 -2.439 7.383 1.00 95.44 92 ALA A CA 1
ATOM 692 C C . ALA A 1 92 ? -14.110 -3.701 8.164 1.00 95.44 92 ALA A C 1
ATOM 694 O O . ALA A 1 92 ? -15.071 -3.687 8.944 1.00 95.44 92 ALA A O 1
ATOM 695 N N . GLN A 1 93 ? -13.301 -4.758 8.039 1.00 96.94 93 GLN A N 1
ATOM 696 C CA . GLN A 1 93 ? -13.407 -5.966 8.859 1.00 96.94 93 GLN A CA 1
ATOM 697 C C . GLN A 1 93 ? -1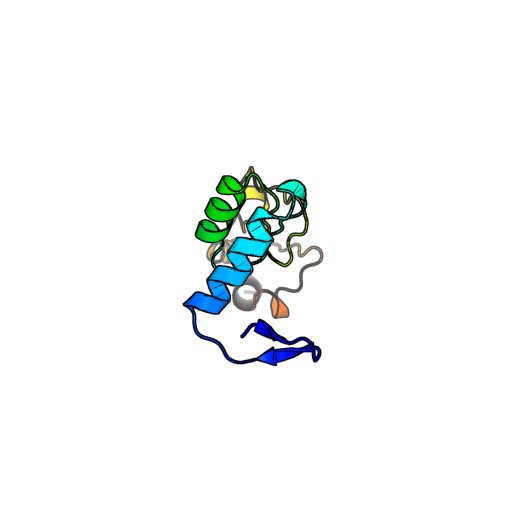2.117 -6.188 9.677 1.00 96.94 93 GLN A C 1
ATOM 699 O O . GLN A 1 93 ? -11.311 -7.068 9.351 1.00 96.94 93 GLN A O 1
ATOM 704 N N . PRO A 1 94 ? -11.926 -5.468 10.811 1.00 96.31 94 PRO A N 1
ATOM 705 C CA . PRO A 1 94 ? -10.684 -5.507 11.592 1.00 96.31 94 PRO A CA 1
ATOM 706 C C . PRO A 1 94 ? -10.295 -6.902 12.091 1.00 96.31 94 PRO A C 1
ATOM 708 O O . PRO A 1 94 ? -9.118 -7.178 12.301 1.00 96.31 94 PRO A O 1
ATOM 711 N N . ARG A 1 95 ? -11.265 -7.811 12.267 1.00 96.81 95 ARG A N 1
ATOM 712 C CA . ARG A 1 95 ? -10.999 -9.210 12.639 1.00 96.81 95 ARG A CA 1
ATOM 713 C C . ARG A 1 95 ? -10.122 -9.941 11.613 1.00 96.81 95 ARG A C 1
ATOM 715 O O . ARG A 1 95 ? -9.404 -10.854 12.006 1.00 96.81 95 ARG A O 1
ATOM 722 N N . VAL A 1 96 ? -10.211 -9.573 10.335 1.00 97.50 96 VAL A N 1
ATOM 723 C CA . VAL A 1 96 ? -9.477 -10.204 9.226 1.00 97.50 96 VAL A CA 1
ATOM 724 C C . VAL A 1 96 ? -8.292 -9.341 8.804 1.00 97.50 96 VAL A C 1
ATOM 726 O O . VAL A 1 96 ? -7.186 -9.850 8.680 1.00 97.50 96 VAL A O 1
ATOM 729 N N . GLU A 1 97 ? -8.514 -8.039 8.633 1.00 95.88 97 GLU A N 1
ATOM 730 C CA . GLU A 1 97 ? -7.522 -7.113 8.072 1.00 95.88 97 GLU A CA 1
ATOM 731 C C . GLU A 1 97 ? -6.452 -6.685 9.091 1.00 95.88 97 GLU A C 1
ATOM 733 O O . GLU A 1 97 ? -5.293 -6.497 8.733 1.00 95.88 97 GLU A O 1
ATOM 738 N N . ALA A 1 98 ? -6.821 -6.524 10.369 1.00 96.62 98 ALA A N 1
ATOM 739 C CA . ALA A 1 98 ? -5.958 -5.941 11.398 1.00 96.62 98 ALA A CA 1
ATOM 740 C C . ALA A 1 98 ? -6.258 -6.528 12.790 1.00 96.62 98 ALA A C 1
ATOM 742 O O . ALA A 1 98 ? -6.773 -5.851 13.684 1.00 96.62 98 ALA A O 1
ATOM 743 N N . ALA A 1 99 ? -5.922 -7.806 12.993 1.00 97.00 99 ALA A N 1
ATOM 744 C CA . ALA A 1 99 ? -6.327 -8.573 14.177 1.00 97.00 99 ALA A CA 1
ATOM 745 C C . ALA A 1 99 ? -5.974 -7.906 15.525 1.00 97.00 99 ALA A C 1
ATOM 747 O O . ALA A 1 99 ? -6.765 -7.975 16.467 1.00 97.00 99 ALA A O 1
ATOM 748 N N . MET A 1 100 ? -4.834 -7.210 15.614 1.00 96.56 100 MET A N 1
ATOM 749 C CA . MET A 1 100 ? -4.435 -6.478 16.825 1.00 96.56 100 MET A CA 1
ATOM 750 C C . MET A 1 100 ? -5.320 -5.257 17.110 1.00 96.56 100 MET A C 1
ATOM 752 O O . MET A 1 100 ? -5.630 -4.989 18.267 1.00 96.56 100 MET A O 1
ATOM 756 N N . VAL A 1 101 ? -5.784 -4.552 16.074 1.00 96.81 101 VAL A N 1
ATOM 757 C CA . VAL A 1 101 ? -6.757 -3.455 16.215 1.00 96.81 101 VAL A CA 1
ATOM 758 C C . VAL A 1 101 ? -8.080 -4.010 16.743 1.00 96.81 101 VAL A C 1
ATOM 760 O O . VAL A 1 101 ? -8.635 -3.486 17.706 1.00 96.81 101 VAL A O 1
ATOM 763 N N . ASN A 1 102 ? -8.555 -5.122 16.173 1.00 96.94 102 ASN A N 1
ATOM 764 C CA . ASN A 1 102 ? -9.772 -5.788 16.640 1.00 96.94 102 ASN A CA 1
ATOM 765 C C . ASN A 1 102 ? -9.664 -6.269 18.094 1.00 96.94 102 ASN A C 1
ATOM 767 O O . ASN A 1 102 ? -10.633 -6.178 18.846 1.00 96.94 102 ASN A O 1
ATOM 771 N N . ALA A 1 103 ? -8.501 -6.789 18.494 1.00 95.25 103 ALA A N 1
ATOM 772 C CA . ALA A 1 103 ? -8.257 -7.210 19.869 1.00 95.25 103 ALA A CA 1
ATOM 773 C C . ALA A 1 103 ? -8.417 -6.041 20.855 1.00 95.25 103 ALA A C 1
ATOM 775 O O . ALA A 1 103 ? -9.094 -6.211 21.867 1.00 95.25 103 ALA A O 1
ATOM 776 N N . ARG A 1 104 ? -7.893 -4.854 20.518 1.00 95.44 104 ARG A N 1
ATOM 777 C CA . ARG A 1 104 ? -8.046 -3.638 21.335 1.00 95.44 104 ARG A CA 1
ATOM 778 C C . ARG A 1 104 ? -9.480 -3.140 21.401 1.00 95.44 104 ARG A C 1
ATOM 780 O O . ARG A 1 104 ? -9.979 -2.913 22.492 1.00 95.44 104 ARG A O 1
ATOM 787 N N . ILE A 1 105 ? -10.185 -3.087 20.271 1.00 95.75 105 ILE A N 1
ATOM 788 C CA . ILE A 1 105 ? -11.617 -2.735 20.254 1.00 95.75 105 ILE A CA 1
ATOM 789 C C . ILE A 1 105 ? -12.412 -3.668 21.181 1.00 95.75 105 ILE A C 1
ATOM 791 O O . ILE A 1 105 ? -13.262 -3.223 21.952 1.00 95.75 105 ILE A O 1
ATOM 795 N N . ARG A 1 106 ? -12.128 -4.977 21.128 1.00 94.94 106 ARG A N 1
ATOM 796 C CA . ARG A 1 106 ? -12.790 -5.971 21.981 1.00 94.94 106 ARG A CA 1
ATOM 797 C C . ARG A 1 106 ? -12.458 -5.782 23.461 1.00 94.94 106 ARG A C 1
ATOM 799 O O . ARG A 1 106 ? -13.351 -5.945 24.282 1.00 94.94 106 ARG A O 1
ATOM 806 N N . GLU A 1 107 ? -11.208 -5.482 23.794 1.00 93.81 107 GLU A N 1
ATOM 807 C CA . GLU A 1 107 ? -10.777 -5.180 25.162 1.00 93.81 107 GLU A CA 1
ATOM 808 C C . GLU A 1 107 ? -11.532 -3.967 25.719 1.00 93.81 107 GLU A C 1
ATOM 810 O O . GLU A 1 107 ? -12.213 -4.095 26.735 1.00 93.81 107 GLU A O 1
ATOM 815 N N . THR A 1 108 ? -11.524 -2.838 25.004 1.00 94.38 108 THR A N 1
ATOM 816 C CA . THR A 1 108 ? -12.233 -1.612 25.405 1.00 94.38 108 THR A CA 1
ATOM 817 C C . THR A 1 108 ? -13.724 -1.864 25.619 1.00 94.38 108 THR A C 1
ATOM 819 O O . THR A 1 108 ? -14.287 -1.494 26.648 1.00 94.38 108 THR A O 1
ATOM 822 N N . ALA A 1 109 ? -14.362 -2.585 24.693 1.00 91.12 109 ALA A N 1
ATOM 823 C CA . ALA A 1 109 ? -15.781 -2.915 24.784 1.00 91.12 109 ALA A CA 1
ATOM 824 C C . ALA A 1 109 ? -16.135 -3.869 25.941 1.00 91.12 109 ALA A C 1
ATOM 826 O O . ALA A 1 109 ? -17.313 -3.985 26.284 1.00 91.12 109 ALA A O 1
ATOM 827 N N . LEU A 1 110 ? -15.166 -4.597 26.505 1.00 90.56 110 LEU A N 1
ATOM 828 C CA . LEU A 1 110 ? -15.366 -5.435 27.692 1.00 90.56 110 LEU A CA 1
ATOM 829 C C . LEU A 1 110 ? -15.118 -4.652 28.985 1.00 90.56 110 LEU A C 1
ATOM 831 O O . LEU A 1 110 ? -15.851 -4.859 29.946 1.00 90.56 110 LEU A O 1
ATOM 835 N N . VAL A 1 111 ? -14.130 -3.753 29.002 1.00 81.75 111 VAL A N 1
ATOM 836 C CA . VAL A 1 111 ? -13.801 -2.926 30.175 1.00 81.75 111 VAL A CA 1
ATOM 837 C C . VAL A 1 111 ? -14.900 -1.902 30.466 1.00 81.75 111 VAL A C 1
ATOM 839 O O . VAL A 1 111 ? -15.284 -1.749 31.618 1.00 81.75 111 VAL A O 1
ATOM 842 N N . LEU A 1 112 ? -15.473 -1.270 29.436 1.00 71.31 112 LEU A N 1
ATOM 843 C CA . LEU A 1 112 ? -16.567 -0.295 29.581 1.00 71.31 112 LEU A CA 1
ATOM 844 C C . LEU A 1 112 ? -17.931 -0.919 29.951 1.00 71.31 112 LEU A C 1
ATOM 846 O O . LEU A 1 112 ? -18.920 -0.203 30.075 1.00 71.31 112 LEU A O 1
ATOM 850 N N . LYS A 1 113 ? -18.023 -2.251 30.077 1.00 59.66 113 LYS A N 1
ATOM 851 C CA . LYS A 1 113 ? -19.261 -2.968 30.446 1.00 59.6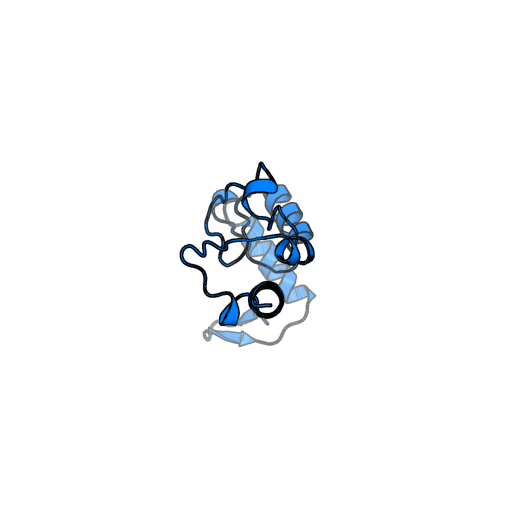6 113 LYS A CA 1
ATOM 852 C C . LYS A 1 113 ? -19.404 -3.243 31.951 1.00 59.66 113 LYS A C 1
ATOM 854 O O . LYS A 1 113 ? -20.329 -3.964 32.329 1.00 59.66 113 LYS A O 1
ATOM 859 N N . LEU A 1 114 ? -18.516 -2.698 32.782 1.00 45.69 114 LEU A N 1
ATOM 860 C CA . LEU A 1 114 ? -18.596 -2.692 34.249 1.00 45.69 114 LEU A CA 1
ATOM 861 C C . LEU A 1 114 ? -18.931 -1.285 34.747 1.00 45.69 114 LEU A C 1
ATOM 863 O O . LEU A 1 114 ? -19.681 -1.205 35.743 1.00 45.69 114 LEU A O 1
#

pLDDT: mean 91.45, std 8.32, range [45.69, 97.62]

Radius of gyration: 22.39 Å; chains: 1; bounding box: 44×36×62 Å

Organism: Salix purpurea (NCBI:txid77065)

=== Feature glossary ===
Legend for the data blocks above and below:

— What the protein is —

Sequence gives the chain of amino acids in standard one-letter code (A=alanine, C=cysteine, …, Y=tyrosine), read N→C. It is the only feature that is directly encoded by the gene; all structural features are derived from the folded form of this sequence.

The annotation block draws on four external resour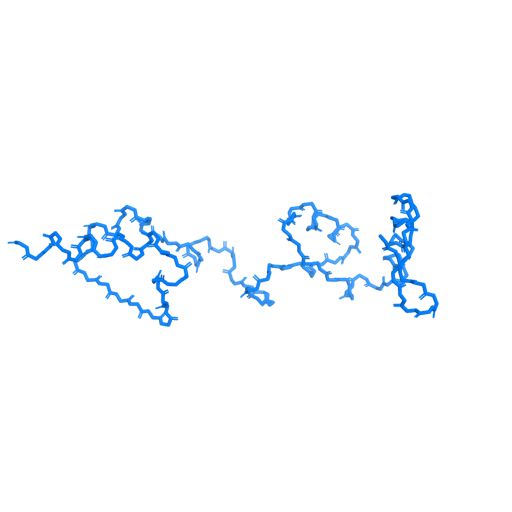ces. InterPro: which protein families and domains the sequence belongs to. GO: standardized terms for what the protein does, what process it participates in, and where in the cell it acts. CATH: which structural fold it has in the CATH hierarchy. Organism: the species of origin.

— Where its atoms are —

Atomic coordinates in PDBx/mmCIF format — the same representation the Protein Data Bank distributes. Each line of the _atom_site loop places one backbone atom in Cartesian space (units: ångströms, origin: arbitrary).

Six rendered views show the 3D structure from the faces of a cube — i.e. along ±x, ±y, ±z. Rendering representation is drawn randomly per protein from cartoon (secondary-structure ribbons), sticks (backbone bonds), or molecular surface; coloring is either N→C rainbow (blue at the N-terminus through red at the C-terminus) or one color per chain.

— Local backbone conformation —

DSSP 8-state secondary structure assigns each residue one of H (α-helix), G (3₁₀-helix), I (π-helix), E (extended β-strand), B (isolated β-bridge), T (hydrogen-bonded turn), S (bend), or '-' (coil). The assignment is computed from backbone hydrogen-bond geometry via the Kabsch–Sander algorithm.

P-SEA three-state annotation labels each residue as helix, strand, or coil based purely on the geometry of the Cα trace. It serves as a fallback when the full backbone (and thus DSSP) is unavailable.

φ (phi) and ψ (psi) are the two rotatable backbone dihedrals per residue: φ is the C(i-1)–N–Cα–C torsion, ψ is the N–Cα–C–N(i+1) torsion, both in degrees on (−180°, 180°]. α-helical residues cluster near (−60°, −45°); β-strand residues near (−120°, +130°). A Ramachandran plot is simply a scatter of (φ, ψ) for every residue.

— Global shape and packing —

Radius of gyration (Rg) is the root-mean-square distance of Cα atoms from their centroid — a single number for overall size and compactness. A globular domain of N residues has Rg ≈ 2.2·N^0.38 Å; an extended or disordered chain has a much larger Rg. The Cα contact count is the number of residue pairs whose Cα atoms are within 8 Å and are more than four positions apart in sequence — a standard proxy for tertiary packing density. The bounding box is the smallest axis-aligned box enclosing all Cα atoms.

Accessible surface a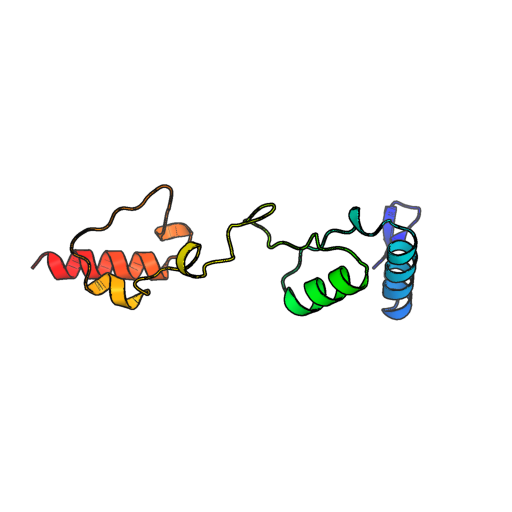rea quantifies burial. A residue with SASA near zero is packed into the hydrophobic core; one with SASA >100 Å² sits on the surface. Computed here via the Shrake–Rupley numerical algorithm with a 1.4 Å probe.

The contact map is a binary N×N matrix image: pixel (i, j) is dark where Cα_i and Cα_j are within 8 Å and |i−j|>4. Because the |i−j|>4 filter removes local helical contacts, off-diagonal stripes parallel to the main diagonal indicate parallel β-sheets; stripes perpendicular to it indicate antiparallel β-sheets. The Ramachandran plot scatters every residue's (φ, ψ) pair against the sterically allowed regions. The PAE heatmap renders the predicted-aligned-error matrix.

— Structural neighborhood —

A 3Di character summarizes, for each residue, the relative orientation of the Cα frame of its nearest spatial neighbor. Because it encodes fold topology rather than chemistry, 3Di alignments detect remote structural similarity that sequence alignment misses.

Structural nearest neighbors (via Foldseek easy-search vs the PDB). Reported per hit: target PDB id, E-value, and alignment TM-score. A TM-score above ~0.5 is the conventional threshold for 'same fold'.

— Confidence and disorder —

For AlphaFold models, the B-factor field carries pLDDT — the model's own estimate of local accuracy on a 0–100 scale. Regions with pLDDT<50 should be treated as essentially unmodeled; they often correspond to intrinsically disordered segments.

B-factor (Debye–Waller factor) reflects atomic displacement in the crystal lattice. It is an experimental observable (units Å²), not a prediction; low values mean the atom is pinned down, high values mean it moves or is heterogeneous across the crystal.

Predicted Aligned Error (PAE) is an AlphaFold confidence matrix: entry (i, j) is the expected error in the position of residue j, in ångströms, when the prediction is superimposed on the true structure at residue i. Low PAE within a block of residues means that block is internally rigid and well-predicted; high PAE between two blocks means their relative placement is uncertain even if each block individually is confident.